Protein AF-A0A0B2WSJ6-F1 (afdb_monomer_lite)

Foldseek 3Di:
DQDWFDLPVAPVVQFPDDDPLNVQLLCLLLDPVQLVVLQVVAPPPHPAEEAEAEACGLLRNLLSCLLCVCSRHVDPRHHYHYDYPRPSRVVSNVVRNVRSNVVNVPVPPDDDDDDDDDDDDDDDDDDDDDDQDDEPPVVVVQVVQPVVDPQKGKDFRTWPVDDPVRYTSTDMDIDGDDD

Structure (mmCIF, N/CA/C/O backbone):
data_AF-A0A0B2WSJ6-F1
#
_entry.id   AF-A0A0B2WSJ6-F1
#
loop_
_atom_site.group_PDB
_atom_site.id
_atom_site.type_symbol
_atom_site.label_atom_id
_atom_site.label_alt_id
_atom_site.label_comp_id
_atom_site.label_asym_id
_atom_site.label_entity_id
_atom_site.label_seq_id
_atom_site.pdbx_PDB_ins_code
_atom_site.Cartn_x
_atom_site.Cartn_y
_atom_site.Cartn_z
_atom_site.occupancy
_atom_site.B_iso_or_equiv
_atom_site.auth_seq_id
_atom_site.auth_comp_id
_atom_site.auth_asym_id
_atom_site.auth_atom_id
_atom_site.pdbx_PDB_model_num
ATOM 1 N N . MET A 1 1 ? 10.710 0.227 11.515 1.00 73.75 1 MET A N 1
ATOM 2 C CA . MET A 1 1 ? 10.221 0.277 10.124 1.00 73.75 1 MET A CA 1
ATOM 3 C C . MET A 1 1 ? 10.149 -1.141 9.603 1.00 73.75 1 MET A C 1
ATOM 5 O O . MET A 1 1 ? 11.061 -1.914 9.881 1.00 73.75 1 MET A O 1
ATOM 9 N N . LEU A 1 2 ? 9.058 -1.487 8.927 1.00 92.50 2 LEU A N 1
ATOM 10 C CA . LEU A 1 2 ? 8.899 -2.788 8.281 1.00 92.50 2 LEU A CA 1
ATOM 11 C C . LEU A 1 2 ? 9.706 -2.811 6.970 1.00 92.50 2 LEU A C 1
ATOM 13 O O . LEU A 1 2 ? 9.836 -1.765 6.335 1.00 92.50 2 LEU A O 1
ATOM 17 N N . PRO A 1 3 ? 10.277 -3.956 6.560 1.00 94.94 3 PRO A N 1
ATOM 18 C CA . PRO A 1 3 ? 11.105 -4.016 5.363 1.00 94.94 3 PRO A CA 1
ATOM 19 C C . PRO A 1 3 ? 10.275 -3.854 4.082 1.00 94.94 3 PRO A C 1
ATOM 21 O O . PRO A 1 3 ? 9.249 -4.517 3.896 1.00 94.94 3 PRO A O 1
ATOM 24 N N . THR A 1 4 ? 10.769 -3.010 3.179 1.00 96.94 4 THR A N 1
ATOM 25 C CA . THR A 1 4 ? 10.208 -2.790 1.841 1.00 96.94 4 THR A CA 1
ATOM 26 C C . THR A 1 4 ? 10.398 -4.026 0.945 1.00 96.94 4 THR A C 1
ATOM 28 O O . THR A 1 4 ? 11.489 -4.603 0.937 1.00 96.94 4 THR A O 1
ATOM 31 N N . PRO A 1 5 ? 9.381 -4.446 0.166 1.00 97.69 5 PRO A N 1
ATOM 32 C CA . PRO A 1 5 ? 9.505 -5.544 -0.792 1.00 97.69 5 PRO A CA 1
ATOM 33 C C . PRO A 1 5 ? 10.563 -5.315 -1.878 1.00 97.69 5 PRO A C 1
ATOM 35 O O . PRO A 1 5 ? 10.737 -4.208 -2.379 1.00 97.69 5 PRO A O 1
ATOM 38 N N . ASP A 1 6 ? 11.226 -6.396 -2.302 1.00 97.56 6 ASP A N 1
ATOM 39 C CA . ASP A 1 6 ? 12.220 -6.364 -3.382 1.00 97.56 6 ASP A CA 1
ATOM 40 C C . ASP A 1 6 ? 11.565 -6.367 -4.774 1.00 97.56 6 ASP A C 1
ATOM 42 O O . ASP A 1 6 ? 11.113 -7.413 -5.261 1.00 97.56 6 ASP A O 1
ATOM 46 N N . THR A 1 7 ? 11.611 -5.215 -5.445 1.00 98.12 7 THR A N 1
ATOM 47 C CA . THR A 1 7 ? 11.087 -4.985 -6.799 1.00 98.12 7 THR A CA 1
ATOM 48 C C . THR A 1 7 ? 12.145 -5.025 -7.908 1.00 98.12 7 THR A C 1
ATOM 50 O O . THR A 1 7 ? 11.819 -4.744 -9.054 1.00 98.12 7 THR A O 1
ATOM 53 N N . ARG A 1 8 ? 13.398 -5.441 -7.655 1.00 97.56 8 ARG A N 1
ATOM 54 C CA . ARG A 1 8 ? 14.470 -5.444 -8.688 1.00 97.56 8 ARG A CA 1
ATOM 55 C C . ARG A 1 8 ? 14.173 -6.286 -9.937 1.00 97.56 8 ARG A C 1
ATOM 57 O O . ARG A 1 8 ? 14.859 -6.160 -10.943 1.00 97.56 8 ARG A O 1
ATOM 64 N N . HIS A 1 9 ? 13.189 -7.186 -9.879 1.00 97.12 9 HIS A N 1
ATOM 65 C CA . HIS A 1 9 ? 12.747 -7.984 -11.030 1.00 97.12 9 HIS A CA 1
ATOM 66 C C . HIS A 1 9 ? 11.774 -7.251 -11.960 1.00 97.12 9 HIS A C 1
ATOM 68 O O . HIS A 1 9 ? 11.396 -7.815 -12.989 1.00 97.12 9 HIS A O 1
ATOM 74 N N . VAL A 1 10 ? 11.291 -6.075 -11.567 1.00 97.94 10 VAL A N 1
ATOM 75 C CA . VAL A 1 10 ? 10.261 -5.334 -12.291 1.00 97.94 10 VAL A CA 1
ATOM 76 C C . VAL A 1 10 ? 10.897 -4.596 -13.479 1.00 97.94 10 VAL A C 1
ATOM 78 O O . VAL A 1 10 ? 11.894 -3.899 -13.303 1.00 97.94 10 VAL A O 1
ATOM 81 N N . PRO A 1 11 ? 10.352 -4.731 -14.703 1.00 95.69 11 PRO A N 1
ATOM 82 C CA . PRO A 1 11 ? 10.865 -4.018 -15.866 1.00 95.69 11 PRO A CA 1
ATOM 83 C C . PRO A 1 11 ? 10.350 -2.571 -15.877 1.00 95.69 11 PRO A C 1
ATOM 85 O O . PRO A 1 11 ? 9.297 -2.284 -16.450 1.00 95.69 11 PRO A O 1
ATOM 88 N N . TYR A 1 12 ? 11.103 -1.650 -15.274 1.00 97.62 12 TYR A N 1
ATOM 89 C CA . TYR A 1 12 ? 10.676 -0.251 -15.109 1.00 97.62 12 TYR A CA 1
ATOM 90 C C . TYR A 1 12 ? 10.508 0.545 -16.413 1.00 97.62 12 TYR A C 1
ATOM 92 O O . TYR A 1 12 ? 9.894 1.603 -16.425 1.00 97.62 12 TYR A O 1
ATOM 100 N N . SER A 1 13 ? 10.945 0.002 -17.553 1.00 97.06 13 SER A N 1
ATOM 101 C CA . SER A 1 13 ? 10.615 0.554 -18.875 1.00 97.06 13 SER A CA 1
ATOM 102 C C . SER A 1 13 ? 9.132 0.430 -19.245 1.00 97.06 13 SER A C 1
ATOM 104 O O . SER A 1 13 ? 8.695 1.032 -20.223 1.00 97.06 13 SER A O 1
ATOM 106 N N . ARG A 1 14 ? 8.360 -0.387 -18.516 1.00 96.88 14 ARG A N 1
ATOM 107 C CA . ARG A 1 14 ? 6.934 -0.640 -18.784 1.00 96.88 14 ARG A CA 1
ATOM 108 C C . ARG A 1 14 ? 6.066 -0.644 -17.536 1.00 96.88 14 ARG 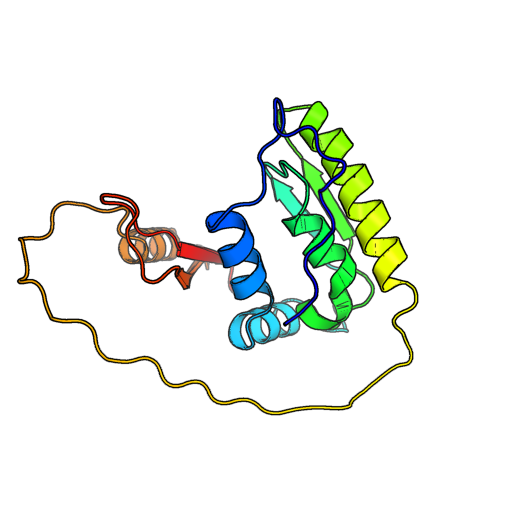A C 1
ATOM 110 O O . ARG A 1 14 ? 4.862 -0.819 -17.664 1.00 96.88 14 ARG A O 1
ATOM 117 N N . VAL A 1 15 ? 6.652 -0.545 -16.350 1.00 98.00 15 VAL A N 1
ATOM 118 C CA . VAL A 1 15 ? 5.953 -0.647 -15.067 1.00 98.00 15 VAL A CA 1
ATOM 119 C C . VAL A 1 15 ? 6.465 0.462 -14.167 1.00 98.00 15 VAL A C 1
ATOM 121 O O . VAL A 1 15 ? 7.660 0.733 -14.159 1.00 98.00 15 VAL A O 1
ATOM 124 N N . TYR A 1 16 ? 5.569 1.083 -13.408 1.00 97.00 16 TYR A N 1
ATOM 125 C CA . TYR A 1 16 ? 5.932 2.144 -12.479 1.00 97.00 16 TYR A CA 1
ATOM 126 C C . TYR A 1 16 ? 6.976 1.669 -11.455 1.00 97.00 16 TYR A C 1
ATOM 128 O O . TYR A 1 16 ? 6.785 0.645 -10.789 1.00 97.00 16 TYR A O 1
ATOM 136 N N . GLU A 1 17 ? 8.084 2.402 -11.351 1.00 98.00 17 GLU A N 1
ATOM 137 C CA . GLU A 1 17 ? 9.109 2.195 -10.329 1.00 98.00 17 GLU A CA 1
ATOM 138 C C . GLU A 1 17 ? 8.661 2.850 -9.015 1.00 98.00 17 GLU A C 1
ATOM 140 O O . GLU A 1 17 ? 8.229 4.001 -9.051 1.00 98.00 17 GLU A O 1
ATOM 145 N N . PRO A 1 18 ? 8.748 2.161 -7.857 1.00 97.81 18 PRO A N 1
ATOM 146 C CA . PRO A 1 18 ? 8.432 2.777 -6.573 1.00 97.81 18 PRO A CA 1
ATOM 147 C C . PRO A 1 18 ? 9.195 4.085 -6.350 1.00 97.81 18 PRO A C 1
ATOM 149 O O . PRO A 1 18 ? 10.426 4.102 -6.397 1.00 97.81 18 PRO A O 1
ATOM 152 N N . ALA A 1 19 ? 8.465 5.154 -6.048 1.00 95.81 19 ALA A N 1
ATOM 153 C CA . ALA A 1 19 ? 9.023 6.476 -5.791 1.00 95.81 19 ALA A CA 1
ATOM 154 C C . ALA A 1 19 ? 8.495 7.062 -4.468 1.00 95.81 19 ALA A C 1
ATOM 156 O O . ALA A 1 19 ? 7.992 6.341 -3.603 1.00 95.81 19 ALA A O 1
ATOM 157 N N . GLU A 1 20 ? 8.660 8.374 -4.276 1.00 94.31 20 GLU A N 1
ATOM 158 C CA . GLU A 1 20 ? 8.316 9.078 -3.031 1.00 94.31 20 GLU A CA 1
ATOM 159 C C . GLU A 1 20 ? 6.855 8.866 -2.599 1.00 94.31 20 GLU A C 1
ATOM 161 O O . GLU A 1 20 ? 6.587 8.708 -1.411 1.00 94.31 20 GLU A O 1
ATOM 166 N N . ASP A 1 21 ? 5.927 8.790 -3.549 1.00 93.81 21 ASP A N 1
ATOM 167 C CA . ASP A 1 21 ? 4.512 8.479 -3.323 1.00 93.81 21 ASP A CA 1
ATOM 168 C C . ASP A 1 21 ? 4.291 7.073 -2.754 1.00 93.81 21 ASP A C 1
ATOM 170 O O . ASP A 1 21 ? 3.567 6.893 -1.773 1.00 93.81 21 ASP A O 1
ATOM 174 N N . SER A 1 22 ? 4.982 6.086 -3.320 1.00 97.12 22 SER A N 1
ATOM 175 C CA . SER A 1 22 ? 4.935 4.696 -2.885 1.00 97.12 22 SER A CA 1
ATOM 176 C C . SER A 1 22 ? 5.458 4.579 -1.458 1.00 97.12 22 SER A C 1
ATOM 178 O O . SER A 1 22 ? 4.804 3.982 -0.606 1.00 97.12 22 SER A O 1
ATOM 180 N N . PHE A 1 23 ? 6.611 5.190 -1.172 1.00 96.25 23 PHE A N 1
ATOM 181 C CA . PHE A 1 23 ? 7.218 5.141 0.159 1.00 96.25 23 PHE A CA 1
ATOM 182 C C . PHE A 1 23 ? 6.411 5.919 1.197 1.00 96.25 23 PHE A C 1
ATOM 184 O O . PHE A 1 23 ? 6.243 5.419 2.307 1.00 96.25 23 PHE A O 1
ATOM 191 N N . LEU A 1 24 ? 5.821 7.063 0.830 1.00 96.25 24 LEU A N 1
ATOM 192 C CA . LEU A 1 24 ? 4.901 7.774 1.715 1.00 96.25 24 LEU A CA 1
ATOM 193 C C . LEU A 1 24 ? 3.709 6.892 2.099 1.00 96.25 24 LEU A C 1
ATOM 195 O O . LEU A 1 24 ? 3.294 6.896 3.259 1.00 96.25 24 LEU A O 1
ATOM 199 N N . LEU A 1 25 ? 3.165 6.119 1.156 1.00 97.44 25 LEU A N 1
ATOM 200 C CA . LEU A 1 25 ? 2.064 5.207 1.445 1.00 97.44 25 LEU A CA 1
ATOM 201 C C . LEU A 1 25 ? 2.497 4.059 2.371 1.00 97.44 25 LEU A C 1
ATOM 203 O O . LEU A 1 25 ? 1.775 3.752 3.318 1.00 97.44 25 LEU A O 1
ATOM 207 N N . LEU A 1 26 ? 3.682 3.469 2.171 1.00 97.94 26 LEU A N 1
ATOM 208 C CA . LEU A 1 26 ? 4.213 2.431 3.072 1.00 97.94 26 LEU A CA 1
ATOM 209 C C . LEU A 1 26 ? 4.446 2.960 4.497 1.00 97.94 26 LEU A C 1
ATOM 211 O O . LEU A 1 26 ? 4.083 2.302 5.480 1.00 97.94 26 LEU A O 1
ATOM 215 N N . ASP A 1 27 ? 5.024 4.155 4.613 1.00 96.81 27 ASP A N 1
ATOM 216 C CA . ASP A 1 27 ? 5.269 4.818 5.895 1.00 96.81 27 ASP A CA 1
ATOM 217 C C . ASP A 1 27 ? 3.951 5.154 6.596 1.00 96.81 27 ASP A C 1
ATOM 219 O O . ASP A 1 27 ? 3.804 4.918 7.796 1.00 96.81 27 ASP A O 1
ATOM 223 N N . THR A 1 28 ? 2.958 5.631 5.841 1.00 97.44 28 THR A N 1
ATOM 224 C CA . THR A 1 28 ? 1.623 5.929 6.369 1.00 97.44 28 THR A CA 1
ATOM 225 C C . THR A 1 28 ? 0.944 4.662 6.880 1.00 97.44 28 THR A C 1
ATOM 227 O O . THR A 1 28 ? 0.525 4.631 8.035 1.00 97.44 28 THR A O 1
ATOM 230 N N . LEU A 1 29 ? 0.904 3.593 6.075 1.00 97.38 29 LEU A N 1
ATOM 231 C CA . LEU A 1 29 ? 0.294 2.310 6.447 1.00 97.38 29 LEU A CA 1
ATOM 232 C C . LEU A 1 29 ? 0.943 1.689 7.687 1.00 97.38 29 LEU A C 1
ATOM 234 O O . LEU A 1 29 ? 0.259 1.068 8.495 1.00 97.38 29 LEU A O 1
ATOM 238 N N . SER A 1 30 ? 2.259 1.850 7.846 1.00 97.19 30 SER A N 1
ATOM 239 C CA . SER A 1 30 ? 3.009 1.318 8.991 1.00 97.19 30 SER A CA 1
ATOM 240 C C . SER A 1 30 ? 3.124 2.279 10.177 1.00 97.19 30 SER A C 1
ATOM 242 O O . SER A 1 30 ? 3.761 1.942 11.180 1.00 97.19 30 SER A O 1
ATOM 244 N N . SER A 1 31 ? 2.495 3.454 10.097 1.00 97.25 31 SER A N 1
ATOM 245 C CA . SER A 1 31 ? 2.473 4.420 11.192 1.00 97.25 31 SER A CA 1
ATOM 246 C C . SER A 1 31 ? 1.669 3.893 12.394 1.00 97.25 31 SER A C 1
ATOM 248 O O . SER A 1 31 ? 0.702 3.141 12.223 1.00 97.25 31 SER A O 1
ATOM 250 N N . PRO A 1 32 ? 2.009 4.294 13.635 1.00 97.00 32 PRO A N 1
ATOM 251 C CA . PRO A 1 32 ? 1.258 3.869 14.817 1.00 97.00 32 PRO A CA 1
ATOM 252 C C . PRO A 1 32 ? -0.232 4.235 14.764 1.00 97.00 32 PRO A C 1
ATOM 254 O O . PRO A 1 32 ? -1.074 3.450 15.186 1.00 97.00 32 PRO A O 1
ATOM 257 N N . SER A 1 33 ? -0.568 5.409 14.224 1.00 97.12 33 SER A N 1
ATOM 258 C CA . SER A 1 33 ? -1.954 5.869 14.097 1.00 97.12 33 SER A CA 1
ATOM 259 C C . SER A 1 33 ? -2.751 5.055 13.081 1.00 97.12 33 SER A C 1
ATOM 261 O O . SER A 1 33 ? -3.904 4.719 13.343 1.00 97.12 33 SER A O 1
ATOM 263 N N . GLU A 1 34 ? -2.151 4.717 11.937 1.00 97.19 34 GLU A N 1
ATOM 264 C CA . GLU A 1 34 ? -2.854 3.976 10.887 1.00 97.19 34 GLU A CA 1
ATOM 265 C C . GLU A 1 34 ? -2.988 2.495 11.239 1.00 97.19 34 GLU A C 1
ATOM 267 O O . GLU A 1 34 ? -4.063 1.920 11.099 1.00 97.19 34 GLU A O 1
ATOM 272 N N . THR A 1 35 ? -1.943 1.886 11.801 1.00 97.00 35 THR A N 1
ATOM 273 C CA . THR A 1 35 ? -2.026 0.504 12.303 1.00 97.00 35 THR A CA 1
ATOM 274 C C . THR A 1 35 ? -3.058 0.367 13.426 1.00 97.00 35 THR A C 1
ATOM 276 O O . THR A 1 35 ? -3.838 -0.583 13.415 1.00 97.00 35 THR A O 1
ATOM 279 N N . ALA A 1 36 ? -3.151 1.336 14.348 1.00 96.75 36 ALA A N 1
ATOM 280 C CA . ALA A 1 36 ? -4.202 1.358 15.367 1.00 96.75 36 ALA A CA 1
ATOM 281 C C . ALA A 1 36 ? -5.609 1.473 14.754 1.00 96.75 36 ALA A C 1
ATOM 283 O O . ALA A 1 36 ? -6.532 0.782 15.192 1.00 96.75 36 ALA A O 1
ATOM 284 N N . PHE A 1 37 ? -5.777 2.305 13.720 1.00 96.38 37 PHE A N 1
ATOM 285 C CA . PHE A 1 37 ? -7.038 2.407 12.988 1.00 96.38 37 PHE A CA 1
ATOM 286 C C . PHE A 1 37 ? -7.417 1.079 12.323 1.00 96.38 37 PHE A C 1
ATOM 288 O O . PHE A 1 37 ? -8.525 0.592 12.536 1.00 96.38 37 PHE A O 1
ATOM 295 N N . LEU A 1 38 ? -6.500 0.461 11.572 1.00 95.31 38 LEU A N 1
ATOM 296 C CA . LEU A 1 38 ? -6.748 -0.800 10.866 1.00 95.31 38 LEU A CA 1
ATOM 297 C C . LEU A 1 38 ? -7.074 -1.944 11.835 1.00 95.31 38 LEU A C 1
ATOM 299 O O . LEU A 1 38 ? -8.006 -2.706 11.591 1.00 95.31 38 LEU A O 1
ATOM 303 N N . GLN A 1 39 ? -6.358 -2.042 12.956 1.00 95.00 39 GLN A N 1
ATOM 304 C CA . GLN A 1 39 ? -6.611 -3.055 13.988 1.00 95.00 39 GLN A CA 1
ATOM 305 C C . GLN A 1 39 ? -7.962 -2.862 14.692 1.00 95.00 39 GLN A C 1
ATOM 307 O O . GLN A 1 39 ? -8.599 -3.841 15.078 1.00 95.00 39 GLN A O 1
ATOM 312 N N . SER A 1 40 ? -8.407 -1.613 14.854 1.00 94.00 40 SER A N 1
ATOM 313 C CA . SER A 1 40 ? -9.724 -1.288 15.413 1.00 94.00 40 SER A CA 1
ATOM 314 C C . SER A 1 40 ? -10.854 -1.567 14.415 1.00 94.00 40 SER A C 1
ATOM 316 O O . SER A 1 40 ? -11.870 -2.160 14.773 1.00 94.00 40 SER A O 1
ATOM 318 N N . ALA A 1 41 ? -10.664 -1.186 13.148 1.00 92.69 41 ALA A N 1
ATOM 319 C CA . ALA A 1 41 ? -11.644 -1.377 12.081 1.00 92.69 41 ALA A CA 1
ATOM 320 C C . ALA A 1 41 ? -11.844 -2.857 11.716 1.00 92.69 41 ALA A C 1
ATOM 322 O O . ALA A 1 41 ? -12.940 -3.261 11.329 1.00 92.69 41 ALA A O 1
ATOM 323 N N . PHE A 1 42 ? -10.792 -3.663 11.861 1.00 92.19 42 PHE A N 1
ATOM 324 C CA . PHE A 1 42 ? -10.785 -5.086 11.551 1.00 92.19 42 PHE A CA 1
ATOM 325 C C . PHE A 1 42 ? -10.269 -5.875 12.762 1.00 92.19 42 PHE A C 1
ATOM 327 O O . PHE A 1 42 ? -9.099 -6.255 12.777 1.00 92.19 42 PHE A O 1
ATOM 334 N N . PRO A 1 43 ? -11.094 -6.103 13.802 1.00 90.12 43 PRO A N 1
ATOM 335 C CA . PRO A 1 43 ? -10.670 -6.801 15.016 1.00 90.12 43 PRO A CA 1
ATOM 336 C C . PRO A 1 43 ? -10.492 -8.316 14.792 1.00 90.12 43 PRO A C 1
ATOM 338 O O . PRO A 1 43 ? -11.112 -8.859 13.877 1.00 90.12 43 PRO A O 1
ATOM 341 N N . PRO A 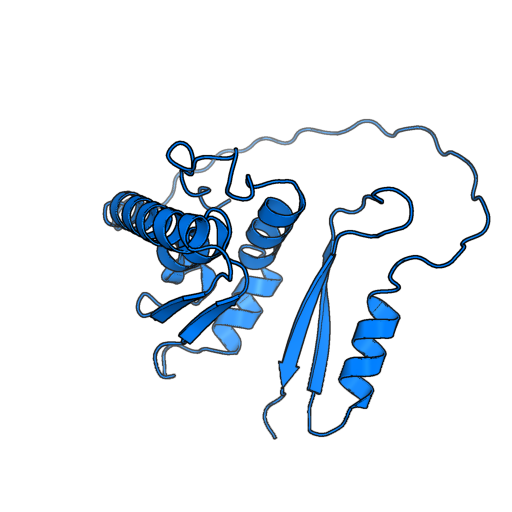1 44 ? -9.717 -9.029 15.647 1.00 85.00 44 PRO A N 1
ATOM 342 C CA . PRO A 1 44 ? -9.498 -10.492 15.619 1.00 85.00 44 PRO A CA 1
ATOM 343 C C . PRO A 1 44 ? -10.738 -11.372 15.444 1.00 85.00 44 PRO A C 1
ATOM 345 O O . PRO A 1 44 ? -10.648 -12.512 14.993 1.00 85.00 44 PRO A O 1
ATOM 348 N N . THR A 1 45 ? -11.889 -10.852 15.856 1.00 87.19 45 THR A N 1
ATOM 349 C CA . THR A 1 45 ? -13.196 -11.506 15.800 1.00 87.19 45 THR A CA 1
ATOM 350 C C . THR A 1 45 ? -13.917 -11.316 14.464 1.00 87.19 45 THR A C 1
ATOM 352 O O . THR A 1 45 ? -14.912 -11.995 14.218 1.00 87.19 45 THR A O 1
ATOM 355 N N . SER A 1 46 ? -13.451 -10.406 13.606 1.00 86.44 46 SER A N 1
ATOM 356 C CA . SER A 1 46 ? -14.030 -10.150 12.287 1.00 86.44 46 SER A CA 1
ATOM 357 C C . SER A 1 46 ? -13.549 -11.170 11.240 1.00 86.44 46 SER A C 1
ATOM 359 O O . SER A 1 46 ? -12.505 -11.807 11.414 1.00 86.44 46 SER A O 1
ATOM 361 N N . PRO A 1 47 ? -14.297 -11.368 10.139 1.00 89.50 47 PRO A N 1
ATOM 362 C CA . PRO A 1 47 ? -13.798 -12.115 8.990 1.00 89.50 47 PRO A CA 1
ATOM 363 C C . PRO A 1 47 ? -12.486 -11.527 8.453 1.00 89.50 47 PRO A C 1
ATOM 365 O O . PRO A 1 47 ? -12.239 -10.330 8.570 1.00 89.50 47 PRO A O 1
ATOM 368 N N . ALA A 1 48 ? -11.666 -12.368 7.816 1.00 89.75 48 ALA A N 1
ATOM 369 C CA . ALA A 1 48 ? -10.412 -11.934 7.203 1.00 89.75 48 ALA A CA 1
A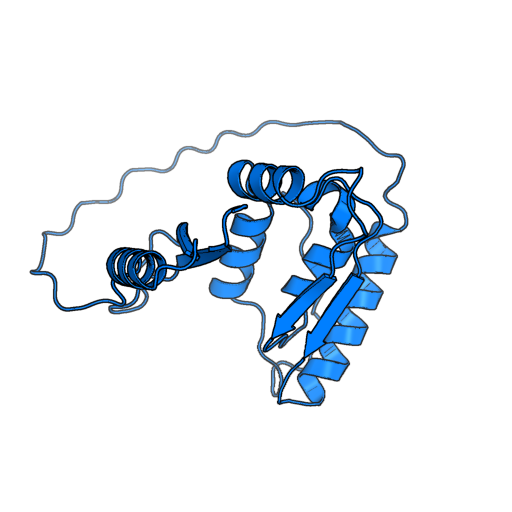TOM 370 C C . ALA A 1 48 ? -10.656 -10.764 6.223 1.00 89.75 48 ALA A C 1
ATOM 372 O O . ALA A 1 48 ? -11.431 -10.940 5.277 1.00 89.75 48 ALA A O 1
ATOM 373 N N . PRO A 1 49 ? -10.009 -9.597 6.408 1.00 92.81 49 PRO A N 1
ATOM 374 C CA . PRO A 1 49 ? -10.232 -8.455 5.531 1.00 92.81 49 PRO A CA 1
ATOM 375 C C . PRO A 1 49 ? -9.736 -8.731 4.110 1.00 92.81 49 PRO A C 1
ATOM 377 O O . PRO A 1 49 ? -8.715 -9.398 3.908 1.00 92.81 49 PRO A O 1
ATOM 380 N N . LEU A 1 50 ? -10.450 -8.177 3.130 1.00 95.00 50 LEU A N 1
ATOM 381 C CA . LEU A 1 50 ? -10.001 -8.090 1.744 1.00 95.00 50 LEU A CA 1
ATOM 382 C C . LEU A 1 50 ? -9.343 -6.726 1.523 1.00 95.00 50 LEU A C 1
ATOM 384 O O . LEU A 1 50 ? -9.985 -5.693 1.694 1.00 95.00 50 LEU A O 1
ATOM 388 N N . VAL A 1 51 ? -8.088 -6.733 1.089 1.00 97.06 51 VAL A N 1
ATOM 389 C CA . VAL A 1 51 ? -7.380 -5.547 0.603 1.00 97.06 51 VAL A CA 1
ATOM 390 C C . VAL A 1 51 ? -7.302 -5.628 -0.912 1.00 97.06 51 VAL A C 1
ATOM 392 O O . VAL A 1 51 ? -6.703 -6.556 -1.453 1.00 97.06 51 VAL A O 1
ATOM 395 N N . LEU A 1 52 ? -7.898 -4.647 -1.585 1.00 98.38 52 LEU A N 1
ATOM 396 C CA . LEU A 1 52 ? -7.803 -4.463 -3.028 1.00 98.38 52 LEU A CA 1
ATOM 397 C C . LEU A 1 52 ? -6.940 -3.234 -3.323 1.00 98.38 52 LEU A C 1
ATOM 399 O O . LEU A 1 52 ? -7.290 -2.129 -2.916 1.00 98.38 52 LEU A O 1
ATOM 403 N N . GLU A 1 53 ? -5.849 -3.419 -4.059 1.00 98.62 53 GLU A N 1
ATOM 404 C CA . GLU A 1 53 ? -5.067 -2.321 -4.632 1.00 98.62 53 GLU A CA 1
ATOM 405 C C . GLU A 1 53 ? -5.457 -2.112 -6.103 1.00 98.62 53 GLU A C 1
ATOM 407 O O . GLU A 1 53 ? -5.457 -3.055 -6.899 1.00 98.62 53 GLU A O 1
ATOM 412 N N . VAL A 1 54 ? -5.786 -0.869 -6.463 1.00 98.62 54 VAL A N 1
ATOM 413 C CA . VAL A 1 54 ? -6.078 -0.448 -7.840 1.00 98.62 54 VAL A CA 1
ATOM 414 C C . VAL A 1 54 ? -4.884 0.334 -8.378 1.00 98.62 54 VAL A C 1
ATOM 416 O O . VAL A 1 54 ? -4.479 1.315 -7.765 1.00 98.62 54 VAL A O 1
ATOM 419 N N . GLY A 1 55 ? -4.355 -0.076 -9.531 1.00 98.44 55 GLY A N 1
ATOM 420 C CA . GLY A 1 55 ? -3.139 0.500 -10.110 1.00 98.44 55 GLY A CA 1
ATOM 421 C C . GLY A 1 55 ? -1.884 0.024 -9.383 1.00 98.44 55 GLY A C 1
ATOM 422 O O . GLY A 1 55 ? -1.120 0.835 -8.872 1.00 98.44 55 GLY A O 1
ATOM 423 N N . THR A 1 56 ? -1.686 -1.293 -9.301 1.00 98.50 56 THR A N 1
ATOM 424 C CA . THR A 1 56 ? -0.630 -1.892 -8.472 1.00 98.50 56 THR A CA 1
ATOM 425 C C . THR A 1 56 ? 0.792 -1.570 -8.928 1.00 98.50 56 THR A C 1
ATOM 427 O O . THR A 1 56 ? 1.730 -1.675 -8.135 1.00 98.50 56 THR A O 1
ATOM 430 N N . GLY A 1 57 ? 1.006 -1.231 -10.204 1.00 98.56 57 GLY A N 1
ATOM 431 C CA . GLY A 1 57 ? 2.329 -0.929 -10.743 1.00 98.56 57 GLY A CA 1
ATOM 432 C C . GLY A 1 57 ? 3.336 -2.060 -10.489 1.00 98.56 57 GLY A C 1
ATOM 433 O O . GLY A 1 57 ? 3.174 -3.192 -10.948 1.00 98.56 57 GLY A O 1
ATOM 434 N N . SER A 1 58 ? 4.408 -1.762 -9.751 1.00 98.44 58 SER A N 1
ATOM 435 C CA . SER A 1 58 ? 5.416 -2.757 -9.342 1.00 98.44 58 SER A CA 1
ATOM 436 C C . SER A 1 58 ? 4.895 -3.809 -8.349 1.00 98.44 58 SER A C 1
ATOM 438 O O . SER A 1 58 ? 5.548 -4.838 -8.137 1.00 98.44 58 SER A O 1
ATOM 440 N N . GLY A 1 59 ? 3.743 -3.556 -7.726 1.00 98.69 59 GLY A N 1
ATOM 441 C CA . GLY A 1 59 ? 3.136 -4.350 -6.663 1.00 98.69 59 GLY A CA 1
ATOM 442 C C . GLY A 1 59 ? 3.766 -4.141 -5.290 1.00 98.69 59 GLY A C 1
ATOM 443 O O . GLY A 1 59 ? 3.565 -4.973 -4.408 1.00 98.69 59 GLY A O 1
ATOM 444 N N . VAL A 1 60 ? 4.571 -3.089 -5.102 1.00 98.75 60 VAL A N 1
ATOM 445 C CA . VAL A 1 60 ? 5.300 -2.850 -3.845 1.00 98.75 60 VAL A CA 1
ATOM 446 C C . VAL A 1 60 ? 4.362 -2.660 -2.648 1.00 98.75 60 VAL A C 1
ATOM 448 O O . VAL A 1 60 ? 4.666 -3.152 -1.563 1.00 98.75 60 VAL A O 1
ATOM 451 N N . VAL A 1 61 ? 3.208 -2.012 -2.834 1.00 98.69 61 VAL A N 1
ATOM 452 C CA . VAL A 1 61 ? 2.274 -1.685 -1.747 1.00 98.69 61 VAL A CA 1
ATOM 453 C C . VAL A 1 61 ? 1.486 -2.917 -1.315 1.00 98.69 61 VAL A C 1
ATOM 455 O O . VAL A 1 61 ? 1.594 -3.317 -0.155 1.00 98.69 61 VAL A O 1
ATOM 458 N N . VAL A 1 62 ? 0.769 -3.594 -2.221 1.00 98.56 62 VAL A N 1
ATOM 459 C CA . VAL A 1 62 ? 0.060 -4.836 -1.868 1.00 98.56 62 VAL A CA 1
ATOM 460 C C . VAL A 1 62 ? 1.013 -5.921 -1.365 1.00 98.56 62 VAL A C 1
ATOM 462 O O . VAL A 1 62 ? 0.670 -6.646 -0.432 1.00 98.56 62 VAL A O 1
ATOM 465 N N . ALA A 1 63 ? 2.240 -6.015 -1.895 1.00 98.25 63 ALA A N 1
ATOM 466 C CA . ALA A 1 63 ? 3.234 -6.958 -1.385 1.00 98.25 63 ALA A CA 1
ATOM 467 C C . ALA A 1 63 ? 3.681 -6.624 0.044 1.00 98.25 63 ALA A C 1
ATOM 469 O O . ALA A 1 63 ? 3.839 -7.541 0.851 1.00 98.25 63 ALA A O 1
ATOM 470 N N . PHE A 1 64 ? 3.854 -5.339 0.372 1.00 98.06 64 PHE A N 1
ATOM 471 C CA . PHE A 1 64 ? 4.164 -4.885 1.728 1.00 98.06 64 PHE A CA 1
ATOM 472 C C . PHE A 1 64 ? 3.019 -5.219 2.685 1.00 98.06 64 PHE A C 1
ATOM 474 O O . PHE A 1 64 ? 3.246 -5.819 3.735 1.00 98.06 64 PHE A O 1
ATOM 481 N N . VAL A 1 65 ? 1.782 -4.913 2.287 1.00 97.44 65 VAL A N 1
ATOM 482 C CA . VAL A 1 65 ? 0.583 -5.218 3.072 1.00 97.44 65 VAL A CA 1
ATOM 483 C C . VAL A 1 65 ? 0.443 -6.722 3.320 1.00 97.44 65 VAL A C 1
ATOM 485 O O . VAL A 1 65 ? 0.251 -7.147 4.459 1.00 97.44 65 VAL A O 1
ATOM 488 N N . ASN A 1 66 ? 0.608 -7.538 2.277 1.00 96.12 66 ASN A N 1
ATOM 489 C CA . ASN A 1 66 ? 0.523 -8.993 2.364 1.00 96.12 66 ASN A CA 1
ATOM 490 C C . ASN A 1 66 ? 1.600 -9.584 3.288 1.00 96.12 66 ASN A C 1
ATOM 492 O O . ASN A 1 66 ? 1.308 -10.421 4.139 1.00 96.12 66 ASN A O 1
ATOM 496 N N . ALA A 1 67 ? 2.850 -9.147 3.126 1.00 96.06 67 ALA A N 1
ATOM 497 C CA . ALA A 1 67 ? 3.981 -9.630 3.912 1.00 96.06 67 ALA A CA 1
ATOM 498 C C . ALA A 1 67 ? 3.877 -9.266 5.400 1.00 96.06 67 ALA A C 1
ATOM 500 O O . ALA A 1 67 ? 4.290 -10.050 6.255 1.00 96.06 67 ALA A O 1
ATOM 501 N N . HIS A 1 68 ? 3.300 -8.100 5.703 1.00 95.81 68 HIS A N 1
ATOM 502 C CA . HIS A 1 68 ? 3.267 -7.530 7.050 1.00 95.81 68 HIS A CA 1
ATOM 503 C C . HIS A 1 68 ? 1.876 -7.517 7.679 1.00 95.81 68 HIS A C 1
ATOM 505 O O . HIS A 1 68 ? 1.648 -6.791 8.647 1.00 95.81 68 HIS A O 1
ATOM 511 N N . ALA A 1 69 ? 0.952 -8.348 7.187 1.00 94.56 69 ALA A N 1
ATOM 512 C CA . ALA A 1 69 ? -0.446 -8.374 7.621 1.00 94.56 69 ALA A CA 1
ATOM 513 C C . ALA A 1 69 ? -0.606 -8.403 9.152 1.00 94.56 69 ALA A C 1
ATOM 515 O O . ALA A 1 69 ? -1.431 -7.676 9.705 1.00 94.56 69 ALA A O 1
ATOM 516 N N . ARG A 1 70 ? 0.238 -9.170 9.862 1.00 93.00 70 ARG A N 1
ATOM 517 C CA . ARG A 1 70 ? 0.186 -9.249 11.332 1.00 93.00 70 ARG A CA 1
ATOM 518 C C . ARG A 1 70 ? 0.519 -7.919 11.999 1.00 93.00 70 ARG A C 1
ATOM 520 O O . ARG A 1 70 ? -0.140 -7.564 12.967 1.00 93.00 70 ARG A O 1
ATOM 527 N N . ALA A 1 71 ? 1.538 -7.216 11.514 1.00 94.62 71 ALA A N 1
ATOM 528 C CA . ALA A 1 71 ? 1.942 -5.933 12.077 1.00 94.62 71 ALA A CA 1
ATOM 529 C C . ALA A 1 71 ? 0.917 -4.834 11.754 1.00 94.62 71 ALA A C 1
ATOM 531 O O . ALA A 1 71 ? 0.616 -4.010 12.611 1.00 94.62 71 ALA A O 1
ATOM 532 N N . LEU A 1 72 ? 0.356 -4.852 10.541 1.00 95.44 72 LEU A N 1
ATOM 533 C CA . LEU A 1 72 ? -0.551 -3.808 10.065 1.00 95.44 72 LEU A CA 1
ATOM 534 C C . LEU A 1 72 ? -1.988 -3.981 10.578 1.00 95.44 72 LEU A C 1
ATOM 536 O O . LEU A 1 72 ? -2.574 -3.037 11.092 1.00 95.44 72 LEU A O 1
ATOM 540 N N . PHE A 1 73 ? -2.539 -5.193 10.485 1.00 94.06 73 PHE A N 1
ATOM 541 C CA . PHE A 1 73 ? -3.944 -5.495 10.790 1.00 94.06 73 PHE A CA 1
ATOM 542 C C . PHE A 1 73 ? -4.132 -6.268 12.099 1.00 94.06 73 PHE A C 1
ATOM 544 O O . PHE A 1 73 ? -5.259 -6.574 12.472 1.00 94.06 73 PHE A O 1
ATOM 551 N N . GLY A 1 74 ? -3.058 -6.695 12.772 1.00 91.06 74 GLY A N 1
ATOM 552 C CA . GLY A 1 74 ? -3.162 -7.626 13.904 1.00 91.06 74 GLY A CA 1
ATOM 553 C C . GLY A 1 74 ? -3.526 -9.064 13.494 1.00 91.06 74 GLY A C 1
ATOM 554 O O . GLY A 1 74 ? -3.648 -9.938 14.351 1.00 91.06 74 GLY A O 1
ATOM 555 N N . HIS A 1 75 ? -3.649 -9.342 12.189 1.00 83.62 75 HIS A N 1
ATOM 556 C CA . HIS A 1 75 ? -4.098 -10.621 11.635 1.00 83.62 75 HIS A CA 1
ATOM 557 C C . HIS A 1 75 ? -3.043 -11.279 10.760 1.00 83.62 75 HIS A C 1
ATOM 559 O O . HIS A 1 75 ? -2.373 -10.628 9.970 1.00 83.62 75 HIS A O 1
ATOM 565 N N . ARG A 1 76 ? -2.966 -12.612 10.800 1.00 79.94 76 ARG A N 1
ATOM 566 C CA . ARG A 1 76 ? -2.247 -13.377 9.763 1.00 79.94 76 ARG A CA 1
ATOM 567 C C . ARG A 1 76 ? -3.110 -13.701 8.543 1.00 79.94 76 ARG A C 1
ATOM 569 O O . ARG A 1 76 ? -2.581 -14.131 7.527 1.00 79.94 76 ARG A O 1
ATOM 576 N N . ARG A 1 77 ? -4.432 -13.558 8.664 1.00 83.62 77 ARG A N 1
ATOM 577 C CA . ARG A 1 77 ? -5.405 -13.903 7.625 1.00 83.62 77 ARG A CA 1
ATOM 578 C C . ARG A 1 77 ? -5.882 -12.617 6.960 1.00 83.62 77 ARG A C 1
ATOM 580 O O . ARG A 1 77 ? -6.781 -11.964 7.473 1.00 83.62 77 ARG A O 1
ATOM 587 N N . LEU A 1 78 ? -5.234 -12.268 5.856 1.00 90.88 78 LEU A N 1
ATOM 588 C CA . LEU A 1 78 ? -5.559 -11.126 5.011 1.00 90.88 78 LEU A CA 1
ATOM 589 C C . LEU A 1 78 ? -5.649 -11.630 3.573 1.00 90.88 78 LEU A C 1
ATOM 591 O O . LEU A 1 78 ? -4.734 -12.313 3.113 1.00 90.88 78 LEU A O 1
ATOM 595 N N . LEU A 1 79 ? -6.742 -11.326 2.877 1.00 94.31 79 LEU A N 1
ATOM 596 C CA . LEU A 1 79 ? -6.848 -11.613 1.453 1.00 94.31 79 LEU A CA 1
ATOM 597 C C . LEU A 1 79 ? -6.394 -10.372 0.692 1.00 94.31 79 LEU A C 1
ATOM 599 O O . LEU A 1 79 ? -6.961 -9.300 0.875 1.00 94.31 79 LEU A O 1
ATOM 603 N N . THR A 1 80 ? -5.376 -10.505 -0.150 1.00 96.56 80 THR A N 1
ATOM 604 C CA . THR A 1 80 ? -4.893 -9.404 -0.985 1.00 96.56 80 THR A CA 1
ATOM 605 C C . THR A 1 80 ? -5.245 -9.645 -2.449 1.00 96.56 80 THR A C 1
ATOM 607 O O . THR A 1 80 ? -5.114 -10.753 -2.967 1.00 96.56 80 THR A O 1
ATOM 610 N N . CYS A 1 81 ? -5.724 -8.601 -3.116 1.00 97.50 81 CYS A N 1
ATOM 611 C CA . CYS A 1 81 ? -6.038 -8.581 -4.535 1.00 97.50 81 CYS A CA 1
ATOM 612 C C . CYS A 1 81 ? -5.456 -7.308 -5.150 1.00 97.50 81 CYS A C 1
ATOM 614 O O . CYS A 1 81 ? -5.431 -6.255 -4.518 1.00 97.50 81 CYS A O 1
ATOM 616 N N . GLY A 1 82 ? -4.976 -7.413 -6.382 1.00 98.00 82 GLY A N 1
ATOM 617 C CA . GLY A 1 82 ? -4.391 -6.302 -7.111 1.00 98.00 82 GLY A CA 1
ATOM 618 C C . GLY A 1 82 ? -4.928 -6.263 -8.532 1.00 98.00 82 GLY A C 1
ATOM 619 O O . GLY A 1 82 ? -4.998 -7.307 -9.185 1.00 98.00 82 GLY A O 1
ATOM 620 N N . VAL A 1 83 ? -5.298 -5.076 -9.005 1.00 98.38 83 VAL A N 1
ATOM 621 C CA . VAL A 1 83 ? -5.722 -4.847 -10.390 1.00 98.38 83 VAL A CA 1
ATOM 622 C C . VAL A 1 83 ? -4.917 -3.716 -11.006 1.00 98.38 83 VAL A C 1
ATOM 624 O O . VAL A 1 83 ? -4.632 -2.714 -10.358 1.00 98.38 83 VAL A O 1
ATOM 627 N N . ASP A 1 84 ? -4.572 -3.862 -12.277 1.00 98.62 84 ASP A N 1
ATOM 628 C CA . ASP A 1 84 ? -3.895 -2.830 -13.051 1.00 98.62 84 ASP A CA 1
ATOM 629 C C . ASP A 1 84 ? -4.357 -2.916 -14.510 1.00 98.62 84 ASP A C 1
ATOM 631 O O . ASP A 1 84 ? -4.616 -4.006 -15.029 1.00 98.62 84 ASP A O 1
ATOM 635 N N . VAL A 1 85 ? -4.470 -1.766 -15.177 1.00 98.31 85 VAL A N 1
ATOM 636 C CA . VAL A 1 85 ? -4.780 -1.705 -16.615 1.00 98.31 85 VAL A CA 1
ATOM 637 C C . VAL A 1 85 ? -3.631 -2.281 -17.453 1.00 98.31 85 VAL A C 1
ATOM 639 O O . VAL A 1 85 ? -3.830 -2.770 -18.564 1.00 98.31 85 VAL A O 1
ATOM 642 N N . ASN A 1 86 ? -2.414 -2.261 -16.910 1.00 98.12 86 ASN A N 1
ATOM 643 C CA . ASN A 1 86 ? -1.212 -2.759 -17.544 1.00 98.12 86 ASN A CA 1
ATOM 644 C C . ASN A 1 86 ? -0.930 -4.221 -17.153 1.00 98.12 86 ASN A C 1
ATOM 646 O O . ASN A 1 86 ? -0.513 -4.534 -16.038 1.00 98.12 86 ASN A O 1
ATOM 650 N N . ALA A 1 87 ? -1.040 -5.140 -18.115 1.00 98.19 87 ALA A N 1
ATOM 651 C CA . ALA A 1 87 ? -0.770 -6.560 -17.883 1.00 98.19 87 ALA A CA 1
ATOM 652 C C . ALA A 1 87 ? 0.670 -6.857 -17.402 1.00 98.19 87 ALA A C 1
ATOM 654 O O . ALA A 1 87 ? 0.889 -7.855 -16.708 1.00 98.19 87 ALA A O 1
ATOM 655 N N . PHE A 1 88 ? 1.658 -6.015 -17.741 1.00 98.44 88 PHE A N 1
ATOM 656 C CA . PHE A 1 88 ? 3.020 -6.149 -17.212 1.00 98.44 88 PHE A CA 1
ATOM 657 C C . PHE A 1 88 ? 3.067 -5.842 -15.709 1.00 98.44 88 PHE A C 1
ATOM 659 O O . PHE A 1 88 ? 3.756 -6.555 -14.980 1.00 98.44 88 PHE A O 1
ATOM 666 N N . ALA A 1 89 ? 2.295 -4.854 -15.244 1.00 98.56 89 ALA A N 1
ATOM 667 C CA . ALA A 1 89 ? 2.165 -4.504 -13.831 1.00 98.56 89 ALA A CA 1
ATOM 668 C C . ALA A 1 89 ? 1.479 -5.625 -13.036 1.00 98.56 89 ALA A C 1
ATOM 670 O O . ALA A 1 89 ? 2.005 -6.057 -12.011 1.00 98.56 89 ALA A O 1
ATOM 671 N N . CYS A 1 90 ? 0.400 -6.217 -13.562 1.00 98.56 90 CYS A N 1
ATOM 672 C CA . CYS A 1 90 ? -0.239 -7.386 -12.941 1.00 98.56 90 CYS A CA 1
ATOM 673 C C . CYS A 1 90 ? 0.750 -8.555 -12.760 1.00 98.56 90 CYS A C 1
ATOM 675 O O . CYS A 1 90 ? 0.853 -9.139 -11.679 1.00 98.56 90 CYS A O 1
ATOM 677 N N . ARG A 1 91 ? 1.539 -8.881 -13.796 1.00 98.38 91 ARG A N 1
ATOM 678 C CA . ARG A 1 91 ? 2.558 -9.949 -13.731 1.00 98.38 91 ARG A CA 1
ATOM 679 C C . ARG A 1 91 ? 3.693 -9.613 -12.762 1.00 98.38 91 ARG A C 1
ATOM 681 O O . ARG A 1 91 ? 4.135 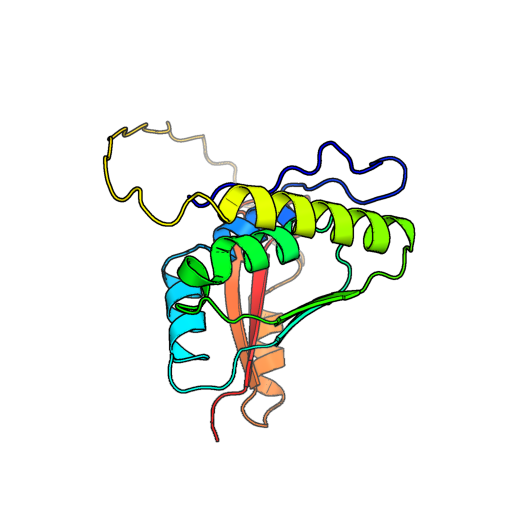-10.483 -12.011 1.00 98.38 91 ARG A O 1
ATOM 688 N N . ALA A 1 92 ? 4.166 -8.366 -12.781 1.00 98.44 92 ALA A N 1
ATOM 689 C CA . ALA A 1 92 ? 5.172 -7.871 -11.849 1.00 98.44 92 ALA A CA 1
ATOM 690 C C . ALA A 1 92 ? 4.682 -7.994 -10.401 1.00 98.44 92 ALA A C 1
ATOM 692 O O . ALA A 1 92 ? 5.400 -8.545 -9.567 1.00 98.44 92 ALA A O 1
ATOM 693 N N . THR A 1 93 ? 3.437 -7.588 -10.148 1.00 98.69 93 THR A N 1
ATOM 694 C CA . THR A 1 93 ? 2.776 -7.622 -8.841 1.00 98.69 93 THR A CA 1
ATOM 695 C C . THR A 1 93 ? 2.725 -9.031 -8.268 1.00 98.69 93 THR A C 1
ATOM 697 O O . THR A 1 93 ? 3.181 -9.239 -7.146 1.00 98.69 93 THR A O 1
ATOM 700 N N . VAL A 1 94 ? 2.281 -10.025 -9.049 1.00 98.44 94 VAL A N 1
ATOM 701 C CA . VAL A 1 94 ? 2.268 -11.436 -8.612 1.00 98.44 94 VAL A CA 1
ATOM 702 C C . VAL A 1 94 ? 3.657 -11.885 -8.150 1.00 98.44 94 VAL A C 1
ATOM 704 O O . VAL A 1 94 ? 3.800 -12.489 -7.086 1.00 98.44 94 VAL A O 1
ATOM 707 N N . ARG A 1 95 ? 4.705 -11.551 -8.914 1.00 98.38 95 ARG A N 1
ATOM 708 C CA . ARG A 1 95 ? 6.085 -11.908 -8.558 1.00 98.38 95 ARG A CA 1
ATOM 709 C C . ARG A 1 95 ? 6.578 -11.155 -7.319 1.00 98.38 95 ARG A C 1
ATOM 711 O O . ARG A 1 95 ? 7.254 -11.760 -6.488 1.00 98.38 95 ARG A O 1
ATOM 718 N N . THR A 1 96 ? 6.246 -9.873 -7.176 1.00 98.62 96 THR A N 1
ATOM 719 C CA . THR A 1 96 ? 6.614 -9.057 -6.007 1.00 98.62 96 THR A CA 1
ATOM 720 C C . THR A 1 96 ? 5.963 -9.600 -4.735 1.00 98.62 96 THR A C 1
ATOM 722 O O . THR A 1 96 ? 6.664 -9.825 -3.749 1.00 98.62 96 THR A O 1
ATOM 725 N N . VAL A 1 97 ? 4.662 -9.909 -4.776 1.00 98.12 97 VAL A N 1
ATOM 726 C CA . VAL A 1 97 ? 3.919 -10.501 -3.651 1.00 98.12 97 VAL A CA 1
ATOM 727 C C . VAL A 1 97 ? 4.502 -11.858 -3.268 1.00 98.12 97 VAL A C 1
ATOM 729 O O . VAL A 1 97 ? 4.784 -12.085 -2.092 1.00 98.12 97 VAL A O 1
ATOM 732 N N . ALA A 1 98 ? 4.755 -12.740 -4.242 1.00 97.56 98 ALA A N 1
ATOM 733 C CA . ALA A 1 98 ? 5.330 -14.057 -3.977 1.00 97.56 98 ALA A CA 1
ATOM 734 C C . ALA A 1 98 ? 6.708 -13.959 -3.300 1.00 97.56 98 ALA A C 1
ATOM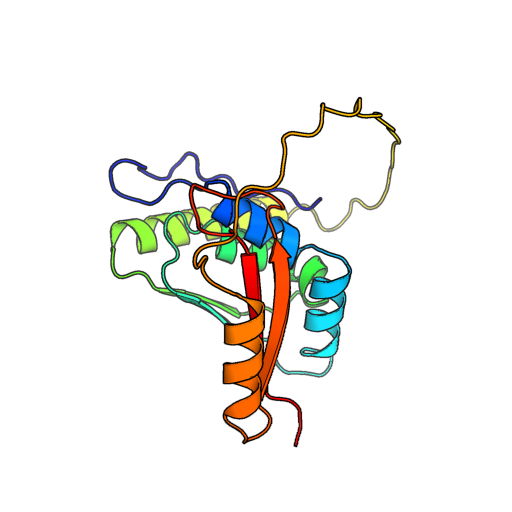 736 O O . ALA A 1 98 ? 6.951 -14.627 -2.295 1.00 97.56 98 ALA A O 1
ATOM 737 N N . LYS A 1 99 ? 7.595 -13.084 -3.799 1.00 97.62 99 LYS A N 1
ATOM 738 C CA . LYS A 1 99 ? 8.914 -12.840 -3.191 1.00 97.62 99 LYS A CA 1
ATOM 739 C C . LYS A 1 99 ? 8.796 -12.290 -1.768 1.00 97.62 99 LYS A C 1
ATOM 741 O O . LYS A 1 99 ? 9.496 -12.766 -0.877 1.00 97.62 99 LYS A O 1
ATOM 746 N N . ALA A 1 100 ? 7.919 -11.310 -1.551 1.00 96.50 100 ALA A N 1
ATOM 747 C CA . ALA A 1 100 ? 7.718 -10.699 -0.241 1.00 96.50 100 ALA A CA 1
ATOM 748 C C . ALA A 1 100 ? 7.148 -11.701 0.774 1.00 96.50 100 ALA A C 1
ATOM 750 O O . ALA A 1 100 ? 7.631 -11.770 1.903 1.00 96.50 100 ALA A O 1
ATOM 751 N N . ALA A 1 101 ? 6.182 -12.527 0.363 1.00 93.94 101 ALA A N 1
ATOM 752 C CA . ALA A 1 101 ? 5.622 -13.586 1.196 1.00 93.94 101 ALA A CA 1
ATOM 753 C C . ALA A 1 101 ? 6.689 -14.619 1.590 1.00 93.94 101 ALA A C 1
ATOM 755 O O . ALA A 1 101 ? 6.822 -14.934 2.771 1.00 93.94 101 ALA A O 1
ATOM 756 N N . ALA A 1 102 ? 7.502 -15.091 0.637 1.00 94.06 102 ALA A N 1
ATOM 757 C CA . ALA A 1 102 ? 8.577 -16.047 0.919 1.00 94.06 102 ALA A CA 1
ATOM 758 C C . ALA A 1 102 ? 9.622 -15.475 1.892 1.00 94.06 102 ALA A C 1
ATOM 760 O O . ALA A 1 102 ? 10.024 -16.154 2.835 1.00 94.06 102 ALA A O 1
ATOM 761 N N . ALA A 1 103 ? 10.020 -14.212 1.707 1.00 91.31 103 ALA A N 1
ATOM 762 C CA . ALA A 1 103 ? 10.970 -13.542 2.596 1.00 91.31 103 ALA A CA 1
ATOM 763 C C . ALA A 1 103 ? 10.445 -13.399 4.038 1.00 91.31 103 ALA A C 1
ATOM 765 O O . ALA A 1 103 ? 11.233 -13.413 4.982 1.00 91.31 103 ALA A O 1
ATOM 766 N N . ASN A 1 104 ? 9.123 -13.296 4.219 1.00 83.19 104 ASN A N 1
ATOM 767 C CA . ASN A 1 104 ? 8.491 -13.110 5.528 1.00 83.19 104 ASN A CA 1
ATOM 768 C C . ASN A 1 104 ? 7.953 -14.413 6.150 1.00 83.19 104 ASN A C 1
ATOM 770 O O . ASN A 1 104 ? 7.663 -14.441 7.345 1.00 83.19 104 ASN A O 1
ATOM 774 N N . ALA A 1 105 ? 7.899 -15.518 5.398 1.00 74.69 105 ALA A N 1
ATOM 775 C CA . ALA A 1 105 ? 7.485 -16.829 5.907 1.00 74.69 105 ALA A CA 1
ATOM 776 C C . ALA A 1 105 ? 8.434 -17.389 6.991 1.00 74.69 105 ALA A C 1
ATOM 778 O O . ALA A 1 105 ? 7.995 -18.138 7.860 1.00 74.69 105 ALA A O 1
ATOM 779 N N . GLY A 1 106 ? 9.716 -16.998 6.978 1.00 55.78 106 GLY A N 1
ATOM 780 C CA . GLY A 1 106 ? 10.740 -17.449 7.934 1.00 55.78 106 GLY A CA 1
ATOM 781 C C . GLY A 1 106 ? 10.984 -16.529 9.139 1.00 55.78 106 GLY A C 1
ATOM 782 O O . GLY A 1 106 ? 11.835 -16.833 9.972 1.00 55.78 106 GLY A O 1
ATOM 783 N N . ALA A 1 107 ? 10.279 -15.398 9.251 1.00 54.19 107 ALA A N 1
ATOM 784 C CA . ALA A 1 107 ? 10.502 -14.407 10.314 1.00 54.19 107 ALA A CA 1
ATOM 785 C C . ALA A 1 107 ? 9.697 -14.680 11.601 1.00 54.19 107 ALA A C 1
ATOM 787 O O . ALA A 1 107 ? 9.790 -13.934 12.574 1.00 54.19 107 ALA A O 1
ATOM 788 N N . GLY A 1 108 ? 8.908 -15.754 11.625 1.00 42.59 108 GLY A N 1
ATOM 789 C CA . GLY A 1 108 ? 8.052 -16.114 12.748 1.00 42.59 108 GLY A CA 1
ATOM 790 C C . GLY A 1 108 ? 8.762 -16.790 13.920 1.00 42.59 108 GLY A C 1
ATOM 791 O O . GLY A 1 108 ? 8.196 -17.766 14.379 1.00 42.59 108 GLY A O 1
ATOM 792 N N . ASP A 1 109 ? 9.936 -16.323 14.375 1.00 42.19 109 ASP A N 1
ATOM 793 C CA . ASP A 1 109 ? 10.463 -16.642 15.728 1.00 42.19 109 ASP A CA 1
ATOM 794 C C . ASP A 1 109 ? 11.701 -15.829 16.181 1.00 42.19 109 ASP A C 1
ATOM 796 O O . ASP A 1 109 ? 12.566 -16.324 16.902 1.00 42.19 109 ASP A O 1
ATOM 800 N N . ARG A 1 110 ? 11.879 -14.577 15.739 1.00 38.34 110 ARG A N 1
ATOM 801 C CA . ARG A 1 110 ? 12.993 -13.746 16.240 1.00 38.34 110 ARG A CA 1
ATOM 802 C C . ARG A 1 110 ? 12.508 -12.375 16.657 1.00 38.34 110 ARG A C 1
ATOM 804 O O . ARG A 1 110 ? 12.537 -11.428 15.877 1.00 38.34 110 ARG A O 1
ATOM 811 N N . ASP A 1 111 ? 12.060 -12.312 17.903 1.00 37.81 111 ASP A N 1
ATOM 812 C CA . ASP A 1 111 ? 11.734 -11.067 18.576 1.00 37.81 111 ASP A CA 1
ATOM 813 C C . ASP A 1 111 ? 12.981 -10.402 19.184 1.00 37.81 111 ASP A C 1
ATOM 815 O O . ASP A 1 111 ? 13.918 -11.059 19.641 1.00 37.81 111 ASP A O 1
ATOM 819 N N . ALA A 1 112 ? 12.926 -9.071 19.185 1.00 43.91 112 ALA A N 1
ATOM 820 C CA . ALA A 1 112 ? 13.662 -8.111 20.004 1.00 43.91 112 ALA A CA 1
ATOM 821 C C . ALA A 1 112 ? 15.203 -8.207 20.117 1.00 43.91 112 ALA A C 1
ATOM 823 O O . ALA A 1 112 ? 15.760 -8.963 20.911 1.00 43.91 112 ALA A O 1
ATOM 824 N N . ARG A 1 113 ? 15.893 -7.240 19.490 1.00 34.75 113 ARG A N 1
ATOM 825 C CA . ARG A 1 113 ? 17.026 -6.514 20.105 1.00 34.75 113 ARG A CA 1
ATOM 826 C C . ARG A 1 113 ? 17.219 -5.155 19.427 1.00 34.75 113 ARG A C 1
ATOM 828 O O . ARG A 1 113 ? 17.356 -5.065 18.213 1.00 34.75 113 ARG A O 1
ATOM 835 N N . GLY A 1 114 ? 17.172 -4.102 20.240 1.00 34.12 114 GLY A N 1
ATOM 836 C CA . GLY A 1 114 ? 17.190 -2.707 19.807 1.00 34.12 114 GLY A CA 1
ATOM 837 C C . GLY A 1 114 ? 18.578 -2.113 19.561 1.00 34.12 114 GLY A C 1
ATOM 838 O O . GLY A 1 114 ? 19.598 -2.771 19.756 1.00 34.12 114 GLY A O 1
ATOM 839 N N . ARG A 1 115 ? 18.549 -0.838 19.148 1.00 37.28 115 ARG A N 1
ATOM 840 C CA . ARG A 1 115 ? 19.532 0.272 19.243 1.00 37.28 115 ARG A CA 1
ATOM 841 C C . ARG A 1 115 ? 18.961 1.365 18.314 1.00 37.28 115 ARG A C 1
ATOM 843 O O . ARG A 1 115 ? 18.586 1.057 17.196 1.00 37.28 115 ARG A O 1
ATOM 850 N N . GLY A 1 116 ? 18.684 2.603 18.718 1.00 31.66 116 GLY A N 1
ATOM 851 C CA . GLY A 1 116 ? 19.509 3.515 19.501 1.00 31.66 116 GLY A CA 1
ATOM 852 C C . GLY A 1 116 ? 20.335 4.370 18.534 1.00 31.66 116 GLY A C 1
ATOM 853 O O . GLY A 1 116 ? 21.392 3.924 18.110 1.00 31.66 116 GLY A O 1
ATOM 854 N N . GLY A 1 117 ? 19.854 5.568 18.177 1.00 31.09 117 GLY A N 1
ATOM 855 C CA . GLY A 1 117 ? 20.598 6.516 17.337 1.00 31.09 117 GLY A CA 1
ATOM 856 C C . GLY A 1 117 ? 19.825 7.808 17.067 1.00 31.09 117 GLY A C 1
ATOM 857 O O . GLY A 1 117 ? 18.979 7.854 16.182 1.00 31.09 117 GLY A O 1
ATOM 858 N N . ARG A 1 118 ? 20.103 8.854 17.856 1.00 38.03 118 ARG A N 1
ATOM 859 C CA . ARG A 1 118 ? 19.644 10.231 17.618 1.00 38.03 118 ARG A CA 1
ATOM 860 C C . ARG A 1 118 ? 20.556 10.881 16.574 1.00 38.03 118 ARG A C 1
ATOM 862 O O . ARG A 1 118 ? 21.770 10.833 16.733 1.00 38.03 118 ARG A O 1
ATOM 869 N N . GLY A 1 119 ? 19.975 11.533 15.570 1.00 31.14 119 GLY A N 1
ATOM 870 C CA . GLY A 1 119 ? 20.681 12.418 14.641 1.00 31.14 119 GLY A CA 1
ATOM 871 C C . GLY A 1 119 ? 19.923 13.735 14.525 1.00 31.14 119 GLY A C 1
ATOM 872 O O . GLY A 1 119 ? 18.803 13.757 14.023 1.00 31.14 119 GLY A O 1
ATOM 873 N N . GLY A 1 120 ? 20.502 14.813 15.057 1.00 31.25 120 GLY A N 1
ATOM 874 C CA . GLY A 1 120 ? 19.962 16.166 14.940 1.00 31.25 120 GLY A CA 1
ATOM 875 C C . GLY A 1 120 ? 20.146 16.718 13.527 1.00 31.25 120 GLY A C 1
ATOM 876 O O . GLY A 1 120 ? 21.148 16.441 12.870 1.00 31.25 120 GLY A O 1
ATOM 877 N N . ARG A 1 121 ? 19.175 17.509 13.067 1.00 38.38 121 ARG A N 1
ATOM 878 C CA . ARG A 1 121 ? 19.209 18.216 11.780 1.00 38.38 121 ARG A CA 1
ATOM 879 C C . ARG A 1 121 ? 19.392 19.718 12.046 1.00 38.38 121 ARG A C 1
ATOM 881 O O . ARG A 1 121 ? 18.733 20.224 12.954 1.00 38.38 121 ARG A O 1
ATOM 888 N N . PRO A 1 122 ? 20.252 20.438 11.305 1.00 38.00 122 PRO A N 1
ATOM 889 C CA . PRO A 1 122 ? 20.395 21.880 11.479 1.00 38.00 122 PRO A CA 1
ATOM 890 C C . PRO A 1 122 ? 19.198 22.632 10.861 1.00 38.00 122 PRO A C 1
ATOM 892 O O . PRO A 1 122 ? 18.598 22.133 9.902 1.00 38.00 122 PRO A O 1
ATOM 895 N N . PRO A 1 123 ? 18.844 23.822 11.379 1.00 37.16 123 PRO A N 1
ATOM 896 C CA . PRO A 1 123 ? 17.770 24.636 10.825 1.00 37.16 123 PRO A CA 1
ATOM 897 C C . PRO A 1 123 ? 18.218 25.322 9.526 1.00 37.16 123 PRO A C 1
ATOM 899 O O . PRO A 1 123 ? 19.266 25.963 9.467 1.00 37.16 123 PRO A O 1
ATOM 902 N N . GLY A 1 124 ? 17.411 25.166 8.475 1.00 37.94 124 GLY A N 1
ATOM 903 C CA . GLY A 1 124 ? 17.558 25.865 7.201 1.00 37.94 124 GLY A CA 1
ATOM 904 C C . GLY A 1 124 ? 16.781 27.182 7.195 1.00 37.94 124 GLY A C 1
ATOM 905 O O . GLY A 1 124 ? 15.665 27.255 7.701 1.00 37.94 124 GLY A O 1
ATOM 906 N N . LEU A 1 125 ? 17.413 28.204 6.623 1.00 36.56 125 LEU A N 1
ATOM 907 C CA . LEU A 1 125 ? 16.966 29.589 6.472 1.00 36.56 125 LEU A CA 1
ATOM 908 C C . LEU A 1 125 ? 15.551 29.730 5.887 1.00 36.56 125 LEU A C 1
ATOM 910 O O . LEU A 1 125 ? 15.235 29.148 4.848 1.00 36.56 125 LEU A O 1
ATOM 914 N N . GLY A 1 126 ? 14.740 30.573 6.531 1.00 39.34 126 GLY A N 1
ATOM 915 C CA . GLY A 1 126 ? 13.421 30.972 6.052 1.00 39.34 126 GLY A CA 1
ATOM 916 C C . GLY A 1 126 ? 13.504 31.729 4.727 1.00 39.34 126 GLY A C 1
ATOM 917 O O . GLY A 1 126 ? 14.312 32.645 4.564 1.00 39.34 126 GLY A O 1
ATOM 918 N N . ARG A 1 127 ? 12.656 31.340 3.775 1.00 43.59 127 ARG A N 1
ATOM 919 C CA . ARG A 1 127 ? 12.357 32.124 2.574 1.00 43.59 127 ARG A CA 1
ATOM 920 C C . ARG A 1 127 ? 10.920 32.615 2.681 1.00 43.59 127 ARG A C 1
ATOM 922 O O . ARG A 1 127 ? 10.046 31.849 3.073 1.00 43.59 127 ARG A O 1
ATOM 929 N N . GLY A 1 128 ? 10.745 33.902 2.391 1.00 38.97 128 GLY A N 1
ATOM 930 C CA . GLY A 1 128 ? 9.506 34.652 2.564 1.00 38.97 128 GLY A CA 1
ATOM 931 C C . GLY A 1 128 ? 8.292 34.026 1.883 1.00 38.97 128 GLY A C 1
ATOM 932 O O . GLY A 1 128 ? 8.402 33.366 0.849 1.00 38.97 128 GLY A O 1
ATOM 933 N N . GLU A 1 129 ? 7.141 34.264 2.504 1.00 46.47 129 GLU A N 1
ATOM 934 C CA . GLU A 1 129 ? 5.820 33.879 2.025 1.00 46.47 129 GLU A CA 1
ATOM 935 C C . GLU A 1 129 ? 5.499 34.607 0.714 1.00 46.47 129 GLU A C 1
ATOM 937 O O . GLU A 1 129 ? 5.369 35.830 0.665 1.00 46.47 129 GLU A O 1
ATOM 942 N N . LEU A 1 130 ? 5.381 33.828 -0.361 1.00 45.59 130 LEU A N 1
ATOM 943 C CA . LEU A 1 130 ? 4.677 34.224 -1.576 1.00 45.59 130 LEU A CA 1
ATOM 944 C C . LEU A 1 130 ? 3.186 33.865 -1.411 1.00 45.59 130 LEU A C 1
ATOM 946 O O . LEU A 1 130 ? 2.882 32.862 -0.759 1.00 45.59 130 LEU A O 1
ATOM 950 N N . PRO A 1 131 ? 2.253 34.650 -1.979 1.00 48.34 131 PRO A N 1
ATOM 951 C CA . PRO A 1 131 ? 0.816 34.409 -1.845 1.00 48.34 131 PRO A CA 1
ATOM 952 C C . PRO A 1 131 ? 0.398 33.045 -2.426 1.00 48.34 131 PRO A C 1
ATOM 954 O O . PRO A 1 131 ? 0.919 32.598 -3.448 1.00 48.34 131 PRO A O 1
ATOM 957 N N . ALA A 1 132 ? -0.531 32.374 -1.738 1.00 52.41 132 ALA A N 1
ATOM 958 C CA . ALA A 1 132 ? -0.952 31.000 -2.004 1.00 52.41 132 ALA A CA 1
ATOM 959 C C . ALA A 1 132 ? -2.025 30.905 -3.111 1.00 52.41 132 ALA A C 1
ATOM 961 O O . ALA A 1 132 ? -3.188 31.225 -2.880 1.00 52.41 132 ALA A O 1
ATOM 962 N N . GLU A 1 133 ? -1.639 30.391 -4.281 1.00 57.03 133 GLU A N 1
ATOM 963 C CA . GLU A 1 133 ? -2.517 29.990 -5.402 1.00 57.03 133 GLU A CA 1
ATOM 964 C C . GLU A 1 133 ? -2.727 28.445 -5.403 1.00 57.03 133 GLU A C 1
ATOM 966 O O . GLU A 1 133 ? -2.009 27.731 -4.694 1.00 57.03 133 GLU A O 1
ATOM 971 N N . PRO A 1 134 ? -3.755 27.874 -6.074 1.00 59.28 134 PRO A N 1
ATOM 972 C CA . PRO A 1 134 ? -4.503 26.728 -5.552 1.00 59.28 134 PRO A CA 1
ATOM 973 C C . PRO A 1 134 ? -3.791 25.381 -5.755 1.00 59.28 134 PRO A C 1
ATOM 975 O O . PRO A 1 134 ? -3.837 24.791 -6.828 1.00 59.28 134 PRO A O 1
ATOM 978 N N . GLY A 1 135 ? -3.190 24.850 -4.688 1.00 70.06 135 GLY A N 1
ATOM 979 C CA . GLY A 1 135 ? -2.793 23.438 -4.619 1.00 70.06 135 GLY A CA 1
ATOM 980 C C . GLY A 1 135 ? -3.996 22.482 -4.558 1.00 70.06 135 GLY A C 1
ATOM 981 O O . GLY A 1 135 ? -5.150 22.899 -4.586 1.00 70.06 135 GLY A O 1
ATOM 982 N N . ASN A 1 136 ? -3.742 21.185 -4.384 1.00 82.69 136 ASN A N 1
ATOM 983 C CA . ASN A 1 136 ? -4.760 20.120 -4.333 1.00 82.69 136 ASN A CA 1
ATOM 984 C C . ASN A 1 136 ? -5.693 20.124 -3.094 1.00 82.69 136 ASN A C 1
ATOM 986 O O . ASN A 1 136 ? -6.518 19.224 -2.969 1.00 82.69 136 ASN A O 1
ATOM 990 N N . ARG A 1 137 ? -5.565 21.113 -2.190 1.00 88.69 137 ARG A N 1
ATOM 991 C CA . ARG A 1 137 ? -6.411 21.367 -0.996 1.00 88.69 137 ARG A CA 1
ATOM 992 C C . ARG A 1 137 ? -6.993 20.089 -0.353 1.00 88.69 137 ARG A C 1
ATOM 994 O O . ARG A 1 137 ? -8.210 19.911 -0.332 1.00 88.69 137 ARG A O 1
ATOM 1001 N N . PRO A 1 138 ? -6.146 19.193 0.181 1.00 90.12 138 PRO A N 1
ATOM 1002 C CA . PRO A 1 138 ? -6.594 17.878 0.642 1.00 90.12 138 PRO A CA 1
ATOM 1003 C C . PRO A 1 138 ? -7.616 17.950 1.786 1.00 90.12 138 PRO A C 1
ATOM 1005 O O . PRO A 1 138 ? -8.513 17.114 1.844 1.00 90.12 138 PRO A O 1
ATOM 1008 N N . GLU A 1 139 ? -7.551 18.986 2.626 1.00 91.75 139 GLU A N 1
ATOM 1009 C CA . GLU A 1 139 ? -8.546 19.228 3.681 1.00 91.75 139 GLU A CA 1
ATOM 1010 C C . GLU A 1 139 ? -9.926 19.601 3.116 1.00 91.75 139 GLU A C 1
ATOM 1012 O O . GLU A 1 139 ? -10.946 19.099 3.586 1.00 91.75 139 GLU A O 1
ATOM 1017 N N . ASP A 1 140 ? -9.979 20.408 2.050 1.00 93.38 140 ASP A N 1
ATOM 1018 C CA . ASP A 1 140 ? -11.241 20.726 1.368 1.00 93.38 140 ASP A CA 1
ATOM 1019 C C . ASP A 1 140 ? -11.832 19.463 0.726 1.00 93.38 140 ASP A C 1
ATOM 1021 O O . ASP A 1 140 ? -13.046 19.248 0.752 1.00 93.38 140 ASP A O 1
ATOM 1025 N N . VAL A 1 141 ? -10.981 18.599 0.158 1.00 92.56 141 VAL A N 1
ATOM 1026 C CA . VAL A 1 141 ? -11.397 17.298 -0.387 1.00 92.56 141 VAL A CA 1
ATOM 1027 C C . VAL A 1 141 ? -11.964 16.407 0.721 1.00 92.56 141 VAL A C 1
ATOM 1029 O O . VAL A 1 141 ? -13.050 15.852 0.545 1.00 92.56 141 VAL A O 1
ATOM 1032 N N . ALA A 1 142 ? -11.293 16.315 1.872 1.00 93.69 142 ALA A N 1
ATOM 1033 C CA . ALA A 1 142 ? -11.774 15.559 3.026 1.00 93.69 142 ALA A CA 1
ATOM 1034 C C . ALA A 1 142 ? -13.138 16.078 3.518 1.00 93.69 142 ALA A C 1
ATOM 1036 O O . ALA A 1 142 ? -14.079 15.298 3.691 1.00 93.69 142 ALA A O 1
ATOM 1037 N N . GLY A 1 143 ? -13.284 17.402 3.639 1.00 94.44 143 GLY A N 1
ATOM 1038 C CA . GLY A 1 143 ? -14.541 18.051 4.015 1.00 94.44 143 GLY A CA 1
ATOM 1039 C C . GLY A 1 143 ? -15.678 17.755 3.034 1.00 94.44 143 GLY A C 1
ATOM 1040 O O . GLY A 1 143 ? -16.793 17.438 3.450 1.00 94.44 143 GLY A O 1
ATOM 1041 N N . ARG A 1 144 ? -15.397 17.770 1.725 1.00 95.25 144 ARG A N 1
ATOM 1042 C CA . ARG A 1 144 ? -16.380 17.413 0.689 1.00 95.25 144 ARG A CA 1
ATOM 1043 C C . ARG A 1 144 ? -16.818 15.954 0.772 1.00 95.25 144 ARG A C 1
ATOM 1045 O O . ARG A 1 144 ? -17.998 15.685 0.576 1.00 95.25 144 ARG A O 1
ATOM 1052 N N . VAL A 1 145 ? -15.905 15.027 1.071 1.00 94.25 145 VAL A N 1
ATOM 1053 C CA . VAL A 1 145 ? -16.245 13.607 1.265 1.00 94.25 145 VAL A CA 1
ATOM 1054 C C . VAL A 1 145 ? -17.131 13.423 2.497 1.00 94.25 145 VAL A C 1
ATOM 1056 O O . VAL A 1 145 ? -18.150 12.740 2.412 1.00 94.25 145 VAL A O 1
ATOM 1059 N N . ALA A 1 146 ? -16.804 14.070 3.618 1.00 91.38 146 ALA A N 1
ATOM 1060 C CA . ALA A 1 146 ? -17.636 14.031 4.822 1.00 91.38 146 ALA A CA 1
ATOM 1061 C C . ALA A 1 146 ? -19.040 14.631 4.589 1.00 91.38 146 ALA A C 1
ATOM 1063 O O . ALA A 1 146 ? -20.029 14.155 5.148 1.00 91.38 146 ALA A O 1
ATOM 1064 N N . ALA A 1 147 ? -19.146 15.636 3.714 1.00 93.75 147 ALA A N 1
ATOM 1065 C CA . ALA A 1 147 ? -20.408 16.275 3.347 1.00 93.75 147 ALA A CA 1
ATOM 1066 C C . ALA A 1 147 ? -21.304 15.438 2.411 1.00 93.75 147 ALA A C 1
ATOM 1068 O O . ALA A 1 147 ? -22.460 15.807 2.206 1.00 93.75 147 ALA A O 1
ATOM 1069 N N . LEU A 1 148 ? -20.833 14.301 1.876 1.00 92.06 148 LEU A N 1
ATOM 1070 C CA . LEU A 1 148 ? -21.662 13.398 1.058 1.00 92.06 148 LEU A CA 1
ATOM 1071 C C . LEU A 1 148 ? -22.825 12.764 1.848 1.00 92.06 148 LEU A C 1
ATOM 1073 O O . LEU A 1 148 ? -23.723 12.173 1.247 1.00 92.06 148 LEU A O 1
ATOM 1077 N N . GLY A 1 149 ? -22.825 12.867 3.182 1.00 87.94 149 GLY A N 1
ATOM 1078 C CA . GLY A 1 149 ? -23.818 12.230 4.046 1.00 87.94 149 GLY A CA 1
ATOM 1079 C C . GLY A 1 149 ? -23.601 10.717 4.163 1.00 87.94 149 GLY A C 1
ATOM 1080 O O . GLY A 1 149 ? -22.535 10.196 3.851 1.00 87.94 149 GLY A O 1
ATOM 1081 N N . GLY A 1 150 ? -24.583 9.974 4.680 1.00 89.31 150 GLY A N 1
ATOM 1082 C CA . GLY A 1 150 ? -24.538 8.499 4.696 1.00 89.31 150 GLY A CA 1
ATOM 1083 C C . GLY A 1 150 ? -23.458 7.856 5.584 1.00 89.31 150 GLY A C 1
ATOM 1084 O O . GLY A 1 150 ? -23.220 6.650 5.469 1.00 89.31 150 GLY A O 1
ATOM 1085 N N . GLY A 1 151 ? -22.822 8.631 6.469 1.00 93.00 151 GLY A N 1
ATOM 1086 C CA . GLY A 1 151 ? -21.776 8.163 7.384 1.00 93.00 151 GLY A CA 1
ATOM 1087 C C . GLY A 1 151 ? -20.360 8.160 6.799 1.00 93.00 151 GLY A C 1
ATOM 1088 O O . GLY A 1 151 ? -19.471 7.575 7.418 1.00 93.00 151 GLY A O 1
ATOM 1089 N N . TRP A 1 152 ? -20.137 8.779 5.633 1.00 95.88 152 TRP A N 1
ATOM 1090 C CA . TRP A 1 152 ? -18.798 8.957 5.061 1.00 95.88 152 TRP A CA 1
ATOM 1091 C C . TRP A 1 152 ? -17.919 9.862 5.930 1.00 95.88 152 TRP A C 1
ATOM 1093 O O . TRP A 1 152 ? -18.377 10.847 6.507 1.00 95.88 152 TRP A O 1
ATOM 1103 N N . ARG A 1 153 ? -16.640 9.506 6.024 1.00 95.81 153 ARG A N 1
ATOM 1104 C CA . ARG A 1 153 ? -15.597 10.214 6.767 1.00 95.81 153 ARG A CA 1
ATOM 1105 C C . ARG A 1 153 ? -14.313 10.213 5.946 1.00 95.81 153 ARG A C 1
ATOM 1107 O O . ARG A 1 153 ? 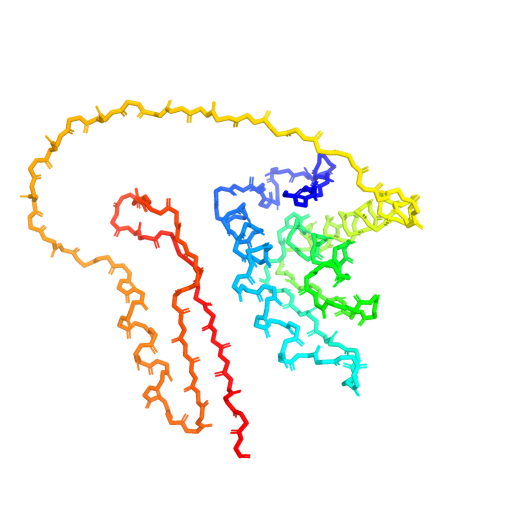-14.084 9.284 5.167 1.00 95.81 153 ARG A O 1
ATOM 1114 N N . ALA A 1 154 ? -13.492 11.241 6.122 1.00 96.25 154 ALA A N 1
ATOM 1115 C CA . ALA A 1 154 ? -12.196 11.334 5.475 1.00 96.25 154 ALA A CA 1
ATOM 1116 C C . ALA A 1 154 ? -11.204 12.134 6.325 1.00 96.25 154 ALA A C 1
ATOM 1118 O O . ALA A 1 154 ? -11.582 13.171 6.859 1.00 96.25 154 ALA A O 1
ATOM 1119 N N . ASP A 1 155 ? -9.955 11.669 6.386 1.00 96.00 155 ASP A N 1
ATOM 1120 C CA . ASP A 1 155 ? -8.844 12.316 7.091 1.00 96.00 155 ASP A CA 1
ATOM 1121 C C . ASP A 1 155 ? -7.596 12.320 6.207 1.00 96.00 155 ASP A C 1
ATOM 1123 O O . ASP A 1 155 ? -7.293 11.323 5.541 1.00 96.00 155 ASP A O 1
ATOM 1127 N N . VAL A 1 156 ? -6.811 13.395 6.269 1.00 95.38 156 VAL A N 1
ATOM 1128 C CA . VAL A 1 156 ? -5.431 13.393 5.770 1.00 95.38 156 VAL A CA 1
ATOM 1129 C C . VAL A 1 156 ? -4.547 12.705 6.813 1.00 95.38 156 VAL A C 1
ATOM 1131 O O . VAL A 1 156 ? -4.337 13.223 7.905 1.00 95.38 156 VAL A O 1
ATOM 1134 N N . VAL A 1 157 ? -4.039 11.515 6.489 1.00 96.06 157 VAL A N 1
ATOM 1135 C CA . VAL A 1 157 ? -3.328 10.630 7.438 1.00 96.06 157 VAL A CA 1
ATOM 1136 C C . VAL A 1 157 ? -1.826 10.535 7.185 1.00 96.06 157 VAL A C 1
ATOM 1138 O O . VAL A 1 157 ? -1.082 10.032 8.023 1.00 96.06 157 VAL A O 1
ATOM 1141 N N . GLY A 1 158 ? -1.367 11.036 6.041 1.00 91.12 158 GLY A N 1
ATOM 1142 C CA . GLY A 1 158 ? 0.043 11.062 5.678 1.00 91.12 158 GLY A CA 1
ATOM 1143 C C . GLY A 1 158 ? 0.351 12.250 4.781 1.00 91.12 158 GLY A C 1
ATOM 1144 O O . GLY A 1 158 ? -0.488 12.682 3.995 1.00 91.12 158 GLY A O 1
ATOM 1145 N N . GLY A 1 159 ? 1.562 12.783 4.879 1.00 88.06 159 GLY A N 1
ATOM 1146 C CA . GLY A 1 159 ? 2.025 13.881 4.040 1.00 88.06 159 GLY A CA 1
ATOM 1147 C C . GLY A 1 159 ? 3.537 13.857 3.901 1.00 88.06 159 GLY A C 1
ATOM 1148 O O . GLY A 1 159 ? 4.243 13.599 4.871 1.00 88.06 159 GLY A O 1
ATOM 1149 N N . SER A 1 160 ? 4.041 14.162 2.707 1.00 80.00 160 SER A N 1
ATOM 1150 C CA . SER A 1 160 ? 5.490 14.264 2.470 1.00 80.00 160 SER A CA 1
ATOM 1151 C C . SER A 1 160 ? 6.128 15.463 3.188 1.00 80.00 160 SER A C 1
ATOM 1153 O O . SER A 1 160 ? 7.351 15.547 3.303 1.00 80.00 160 SER A O 1
ATOM 1155 N N . GLY A 1 161 ? 5.310 16.431 3.629 1.00 75.25 161 GLY A N 1
ATOM 1156 C CA . GLY A 1 161 ? 5.766 17.730 4.131 1.00 75.25 161 GLY A CA 1
ATOM 1157 C C . GLY A 1 161 ? 6.437 18.597 3.058 1.00 75.25 161 GLY A C 1
ATOM 1158 O O . GLY A 1 161 ? 6.949 19.669 3.370 1.00 75.25 161 GLY A O 1
ATOM 1159 N N . LYS A 1 162 ? 6.444 18.137 1.802 1.00 67.69 162 LYS A N 1
ATOM 1160 C CA . LYS A 1 162 ? 7.040 18.801 0.647 1.00 67.69 162 LYS A CA 1
ATOM 1161 C C . LYS A 1 162 ? 5.964 19.122 -0.382 1.00 67.69 162 LYS A C 1
ATOM 1163 O O . LYS A 1 162 ? 4.888 18.522 -0.407 1.00 67.69 162 LYS A O 1
ATOM 1168 N N . THR A 1 163 ? 6.287 20.064 -1.252 1.00 62.50 163 THR A N 1
ATOM 1169 C CA . THR A 1 163 ? 5.499 20.389 -2.437 1.00 62.50 163 THR A CA 1
ATOM 1170 C C . THR A 1 163 ? 6.283 19.985 -3.683 1.00 62.50 163 THR A C 1
ATOM 1172 O O . THR A 1 163 ? 7.467 20.301 -3.808 1.00 62.50 163 THR A O 1
ATOM 1175 N N . ALA A 1 164 ? 5.632 19.273 -4.603 1.00 56.38 164 ALA A N 1
ATOM 1176 C CA . ALA A 1 164 ? 6.158 19.004 -5.938 1.00 56.38 164 ALA A CA 1
ATOM 1177 C C . ALA A 1 164 ? 5.505 20.011 -6.892 1.00 56.38 164 ALA A C 1
ATOM 1179 O O . ALA A 1 164 ? 4.384 19.824 -7.358 1.00 56.38 164 ALA A O 1
ATOM 1180 N N . GLY A 1 165 ? 6.160 21.157 -7.087 1.00 69.94 165 GLY A N 1
ATOM 1181 C CA . GLY A 1 165 ? 5.499 22.318 -7.683 1.00 69.94 165 GLY A CA 1
ATOM 1182 C C . GLY A 1 165 ? 4.411 22.856 -6.748 1.00 69.94 165 GLY A C 1
ATOM 1183 O O . GLY A 1 165 ? 4.716 23.269 -5.630 1.00 69.94 165 GLY A O 1
ATOM 1184 N N . TRP A 1 166 ? 3.155 22.836 -7.199 1.00 64.06 166 TRP A N 1
ATOM 1185 C CA . TRP A 1 166 ? 1.994 23.356 -6.458 1.00 64.06 166 TRP A CA 1
ATOM 1186 C C . TRP A 1 166 ? 1.214 22.277 -5.693 1.00 64.06 166 TRP A C 1
ATOM 1188 O O . TRP A 1 166 ? 0.327 22.592 -4.898 1.00 64.06 166 TRP A O 1
ATOM 1198 N N . GLU A 1 167 ? 1.532 21.001 -5.914 1.00 71.50 167 GLU A N 1
ATOM 1199 C CA . GLU A 1 167 ? 0.797 19.879 -5.335 1.00 71.50 167 GLU A CA 1
ATOM 1200 C C . GLU A 1 167 ? 1.446 19.387 -4.041 1.00 71.50 167 GLU A C 1
ATOM 1202 O O . GLU A 1 167 ? 2.672 19.269 -3.928 1.00 71.50 167 GLU A O 1
ATOM 1207 N N . LYS A 1 168 ? 0.606 19.087 -3.044 1.00 78.75 168 LYS A N 1
ATOM 1208 C CA . LYS A 1 168 ? 1.027 18.436 -1.804 1.00 78.75 168 LYS A CA 1
ATOM 1209 C C . LYS A 1 168 ? 0.822 16.937 -1.950 1.00 78.75 168 LYS A C 1
ATOM 1211 O O . LYS A 1 168 ? -0.313 16.478 -2.056 1.00 78.75 168 LYS A O 1
ATOM 1216 N N . LEU A 1 169 ? 1.901 16.166 -1.905 1.00 88.31 169 LEU A N 1
ATOM 1217 C CA . LEU A 1 169 ? 1.796 14.714 -1.841 1.00 88.31 169 LEU A CA 1
ATOM 1218 C C . LEU A 1 169 ? 1.333 14.305 -0.432 1.00 88.31 169 LEU A C 1
ATOM 1220 O O . LEU A 1 169 ? 2.059 14.511 0.548 1.00 88.31 169 LEU A O 1
ATOM 1224 N N . CYS A 1 170 ? 0.126 13.750 -0.344 1.00 92.62 170 CYS A N 1
ATOM 1225 C CA . CYS A 1 170 ? -0.517 13.320 0.894 1.00 92.62 170 CYS A CA 1
ATOM 1226 C C . CYS A 1 170 ? -1.315 12.026 0.704 1.00 92.62 170 CYS A C 1
ATOM 1228 O O . CYS A 1 170 ? -1.699 11.680 -0.411 1.00 92.62 170 CYS A O 1
ATOM 1230 N N . VAL A 1 171 ? -1.606 11.345 1.809 1.00 95.56 171 VAL A N 1
ATOM 1231 C CA . VAL A 1 171 ? -2.456 10.155 1.861 1.00 95.56 171 VAL A CA 1
ATOM 1232 C C . VAL A 1 171 ? -3.768 10.534 2.530 1.00 95.56 171 VAL A C 1
ATOM 1234 O O . VAL A 1 171 ? -3.780 11.007 3.668 1.00 95.56 171 VAL A O 1
ATOM 1237 N N . LEU A 1 172 ? -4.866 10.321 1.810 1.00 96.00 172 LEU A N 1
ATOM 1238 C CA . LEU A 1 172 ? -6.220 10.535 2.298 1.00 96.00 172 LEU A CA 1
ATOM 1239 C C . LEU A 1 172 ? -6.846 9.179 2.628 1.00 96.00 172 LEU A C 1
ATOM 1241 O O . LEU A 1 172 ? -6.944 8.308 1.763 1.00 96.00 172 LEU A O 1
ATOM 1245 N N . ARG A 1 173 ? -7.296 9.010 3.868 1.00 96.81 173 ARG A N 1
ATOM 1246 C CA . ARG A 1 173 ? -8.078 7.850 4.291 1.00 96.81 173 ARG A CA 1
ATOM 1247 C C . ARG A 1 173 ? -9.549 8.208 4.206 1.00 96.81 173 ARG A C 1
ATOM 1249 O O . ARG A 1 173 ? -9.971 9.157 4.854 1.00 96.81 173 ARG A O 1
ATOM 1256 N N . ILE A 1 174 ? -10.327 7.436 3.453 1.00 96.56 174 ILE A N 1
ATOM 1257 C CA . ILE A 1 174 ? -11.783 7.584 3.333 1.00 96.56 174 ILE A CA 1
ATOM 1258 C C . ILE A 1 174 ? -12.438 6.309 3.855 1.00 96.56 174 ILE A C 1
ATOM 1260 O O . ILE A 1 174 ? -12.048 5.209 3.467 1.00 96.56 174 ILE A O 1
ATOM 1264 N N . TRP A 1 175 ? -13.437 6.438 4.724 1.00 95.75 175 TRP A N 1
ATOM 1265 C CA . TRP A 1 175 ? -14.159 5.291 5.273 1.00 95.75 175 TRP A CA 1
ATOM 1266 C C . TRP A 1 175 ? -15.603 5.646 5.618 1.00 95.75 175 TRP A C 1
ATOM 1268 O O . TRP A 1 175 ? -16.003 6.810 5.610 1.00 95.75 175 TRP A O 1
ATOM 1278 N N . ARG A 1 176 ? -16.400 4.626 5.932 1.00 92.94 176 ARG A N 1
ATOM 1279 C CA . ARG A 1 176 ? -17.768 4.787 6.422 1.00 92.94 176 ARG A CA 1
ATOM 1280 C C . ARG A 1 176 ? -17.815 4.403 7.898 1.00 92.94 176 ARG A C 1
ATOM 1282 O O . ARG A 1 176 ? -17.323 3.341 8.268 1.00 92.94 176 ARG A O 1
ATOM 1289 N N . GLY A 1 177 ? -18.367 5.271 8.743 1.00 84.75 177 GLY A N 1
ATOM 1290 C CA . GLY A 1 177 ? -18.614 4.943 10.148 1.00 84.75 177 GLY A CA 1
ATOM 1291 C C . GLY A 1 177 ? -19.679 3.853 10.287 1.00 84.75 177 GLY A C 1
ATOM 1292 O O . GLY A 1 177 ? -20.555 3.739 9.428 1.00 84.75 177 GLY A O 1
ATOM 1293 N N . ALA A 1 178 ? -19.612 3.074 11.369 1.00 68.88 178 ALA A N 1
ATOM 1294 C CA . ALA A 1 178 ? -20.731 2.221 11.758 1.00 68.88 178 ALA A CA 1
ATOM 1295 C C . ALA A 1 178 ? -21.971 3.106 11.985 1.00 68.88 178 ALA A C 1
ATOM 1297 O O . ALA A 1 178 ? -21.861 4.158 12.623 1.00 68.88 178 ALA A O 1
ATOM 1298 N N . VAL A 1 179 ? -23.096 2.708 11.388 1.00 52.06 179 VAL A N 1
ATOM 1299 C CA . VAL A 1 179 ? -24.419 3.314 11.608 1.00 52.06 179 VAL A CA 1
ATOM 1300 C C . VAL A 1 179 ? -25.044 2.669 12.832 1.00 52.06 179 VAL A C 1
ATOM 1302 O O . VAL A 1 179 ? -24.930 1.426 12.931 1.00 52.06 179 VAL A O 1
#

Radius of gyration: 18.66 Å; chains: 1; bounding box: 45×52×39 Å

Organism: Metarhizium album (strain ARSEF 1941) (NCBI:txid1081103)

pLDDT: mean 84.23, std 20.68, range [31.09, 98.75]

Secondary structure (DSSP, 8-state):
-PPPP--TTS-TTTSPPP-HHHHHHHHHHTSHHHHHHHHHHS-TTSPPPEEEEES-TTSHHHHHHHHTHHHHHS-S--EEEEE-SSHHHHHHHHHHHHHHHHHHHT-TT------------PPPPP-----------HHHHHHHHHTT-TTEEEEEEEEEEEEETTEEEEEEEEEE---

InterPro domains:
  IPR029063 S-adenosyl-L-methionine-dependent methyltransferase superfamily [G3DSA:3.40.50.150] (14-113)
  IPR052190 Release factor glutamine methyltransferase Mtq2-like [PTHR45875] (2-100)

Sequence (179 aa):
MLPTPDTRHVPYSRVYEPAEDSFLLLDTLSSPSETAFLQSAFPPTSPAPLVLEVGTGSGVVVAFVNAHARALFGHRRLLTCGVDVNAFACRATVRTVAKAAAANAGAGDRDARGRGGRGGRPPGLGRGELPAEPGNRPEDVAGRVAALGGGWRADVVGGSGKTAGWEKLCVLRIWRGAV